Protein AF-A0A9D5VD87-F1 (afdb_monomer_lite)

Radius of gyration: 19.09 Å; chains: 1; bounding box: 36×26×74 Å

Sequence (169 aa):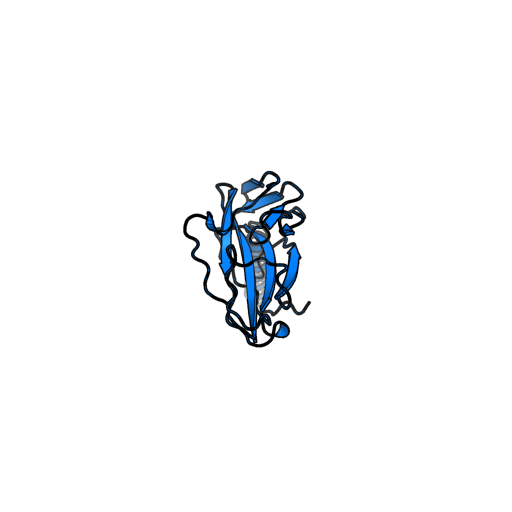
MSVSIAENTRHADLRALFTSFLTAAQTRCFSKVGLAIHGTNRENVLTASAANFTIDSQFYTLAAQAEIDISAISGYTPTVLATGKSRWYLFCLSTASALSVVEGSVVTSSADAVMPDPGTTVCPFCAILVANATGSNFTLGTTALNTANITATYVDLSRPLSGAGAITI

Foldseek 3Di:
DPPVVVVVVVVVVVVVVVVVVVLQVQWWKPDQQPWDQQPPQLLWIWGPAKIWTGARNDIDIDGTGSTDQPVPQPPDDWDKQFAQKKEKWWWWAAPVRGIDIDIWDIDNDLQPYWDDAPDRGIHTFKMKMWGHHQNGIDTRSPDRCPRPRIDIDIDTTTGGDDDRPGPRD

pLDDT: mean 89.3, std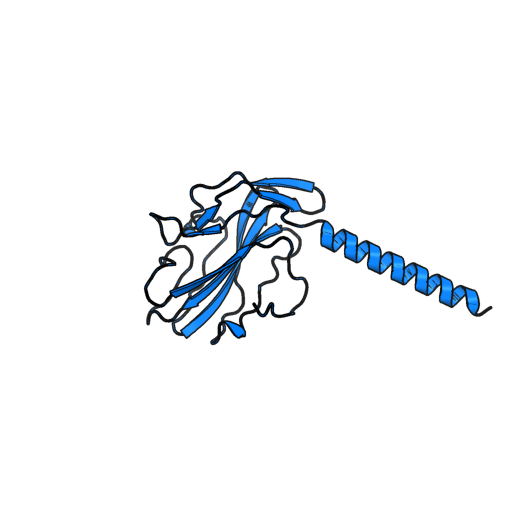 10.99, range [42.34, 98.38]

Structure (mmCIF, N/CA/C/O backbone):
data_AF-A0A9D5VD87-F1
#
_entry.id   AF-A0A9D5VD87-F1
#
loop_
_atom_site.group_PDB
_atom_site.id
_atom_site.type_symbol
_atom_site.label_atom_id
_atom_site.label_alt_id
_atom_site.label_comp_id
_atom_site.label_asym_id
_atom_site.label_entity_id
_atom_site.label_seq_id
_atom_site.pdbx_PDB_ins_code
_atom_site.Cartn_x
_atom_site.Cartn_y
_atom_site.Cartn_z
_atom_site.occupancy
_atom_site.B_iso_or_equiv
_atom_site.auth_seq_id
_atom_site.auth_comp_id
_atom_site.auth_asym_id
_atom_site.auth_atom_id
_atom_site.pdbx_PDB_model_num
ATOM 1 N N . MET A 1 1 ? -2.050 -7.445 -52.561 1.00 61.56 1 MET A N 1
ATOM 2 C CA . MET A 1 1 ? -1.408 -6.343 -51.804 1.00 61.56 1 MET A CA 1
ATOM 3 C C . MET A 1 1 ? -1.983 -6.158 -50.386 1.00 61.56 1 MET A C 1
ATOM 5 O O . MET A 1 1 ? -1.533 -5.275 -49.679 1.00 61.56 1 MET A O 1
ATOM 9 N N . SER A 1 2 ? -2.923 -6.995 -49.925 1.00 65.81 2 SER A N 1
ATOM 10 C CA . SER A 1 2 ? -3.578 -6.881 -48.605 1.00 65.81 2 SER A CA 1
ATOM 11 C C . SER A 1 2 ? -2.886 -7.638 -47.459 1.00 65.81 2 SER A C 1
ATOM 13 O O . SER A 1 2 ? -3.168 -7.368 -46.296 1.00 65.81 2 SER A O 1
ATOM 15 N N . VAL A 1 3 ? -1.971 -8.565 -47.761 1.00 68.88 3 VAL A N 1
ATOM 16 C CA . VAL A 1 3 ? -1.303 -9.418 -46.756 1.00 68.88 3 VAL A CA 1
ATOM 17 C C . VAL A 1 3 ? -0.279 -8.639 -45.913 1.00 68.88 3 VAL A C 1
ATOM 19 O O . VAL A 1 3 ? -0.156 -8.894 -44.719 1.00 68.88 3 VAL A O 1
ATOM 22 N N . SER A 1 4 ? 0.379 -7.619 -46.480 1.00 79.69 4 SER A N 1
ATOM 23 C CA . SER A 1 4 ? 1.427 -6.859 -45.776 1.00 79.69 4 SER A CA 1
ATOM 24 C C . SER A 1 4 ? 0.894 -5.941 -44.671 1.00 79.69 4 SER A C 1
ATOM 26 O O . SER A 1 4 ? 1.575 -5.718 -43.672 1.00 79.69 4 SER A O 1
ATOM 28 N N . ILE A 1 5 ? -0.333 -5.425 -44.804 1.00 79.06 5 ILE A N 1
ATOM 29 C CA . ILE A 1 5 ? -0.941 -4.548 -43.791 1.00 79.06 5 ILE A CA 1
ATOM 30 C C . ILE A 1 5 ? -1.259 -5.355 -42.523 1.00 79.06 5 ILE A C 1
ATOM 32 O O . ILE A 1 5 ? -0.921 -4.929 -41.422 1.00 79.06 5 ILE A O 1
ATOM 36 N N . ALA A 1 6 ? -1.817 -6.560 -42.676 1.00 79.25 6 ALA A N 1
ATOM 37 C CA . ALA A 1 6 ? -2.165 -7.430 -41.552 1.00 79.25 6 ALA A CA 1
ATOM 38 C C . ALA A 1 6 ? -0.939 -7.980 -40.794 1.00 79.25 6 ALA A C 1
ATOM 40 O O . ALA A 1 6 ? -1.023 -8.285 -39.605 1.00 79.25 6 ALA A O 1
ATOM 41 N N . GLU A 1 7 ? 0.206 -8.146 -41.456 1.00 84.38 7 GLU A N 1
ATOM 42 C CA . GLU A 1 7 ? 1.469 -8.525 -40.799 1.00 84.38 7 GLU A CA 1
ATOM 43 C C . GLU A 1 7 ? 2.065 -7.370 -39.991 1.00 84.38 7 GLU A C 1
ATOM 45 O O . GLU A 1 7 ? 2.481 -7.567 -38.849 1.00 84.38 7 GLU A O 1
ATOM 50 N N . ASN A 1 8 ? 2.027 -6.151 -40.533 1.00 82.81 8 ASN A N 1
ATOM 51 C CA . ASN A 1 8 ? 2.521 -4.966 -39.834 1.00 82.81 8 ASN A CA 1
ATOM 52 C C . ASN A 1 8 ? 1.723 -4.666 -38.556 1.00 82.81 8 ASN A C 1
ATOM 54 O O . ASN A 1 8 ? 2.329 -4.356 -37.530 1.00 82.81 8 ASN A O 1
ATOM 58 N N . THR A 1 9 ? 0.394 -4.816 -38.581 1.00 89.69 9 THR A N 1
ATOM 59 C CA . THR A 1 9 ? -0.447 -4.642 -37.384 1.00 89.69 9 THR A CA 1
ATOM 60 C C . THR A 1 9 ? -0.101 -5.663 -36.298 1.00 89.69 9 THR A C 1
ATOM 62 O O . THR A 1 9 ? 0.142 -5.281 -35.158 1.00 89.69 9 THR A O 1
ATOM 65 N N . ARG A 1 10 ? 0.053 -6.947 -36.651 1.00 90.88 10 ARG A N 1
ATOM 66 C CA . ARG A 1 10 ? 0.410 -8.003 -35.684 1.00 90.88 10 ARG A CA 1
ATOM 67 C C . ARG A 1 10 ? 1.757 -7.756 -35.000 1.00 90.88 10 ARG A C 1
ATOM 69 O O . ARG A 1 10 ? 1.894 -7.989 -33.801 1.00 90.88 10 ARG A O 1
ATOM 76 N N . HIS A 1 11 ? 2.756 -7.272 -35.738 1.00 91.62 11 HIS A N 1
ATOM 77 C CA . HIS A 1 11 ? 4.049 -6.915 -35.150 1.00 91.62 11 HIS A CA 1
ATOM 78 C C . HIS A 1 11 ? 3.965 -5.691 -34.231 1.00 91.62 11 HIS A C 1
ATOM 80 O O . HIS A 1 11 ? 4.676 -5.645 -33.226 1.00 91.62 11 HIS A O 1
ATOM 86 N N . ALA A 1 12 ? 3.119 -4.711 -34.558 1.00 89.62 12 ALA A N 1
ATOM 87 C CA . ALA A 1 12 ? 2.887 -3.555 -33.698 1.00 89.62 12 ALA A CA 1
ATOM 88 C C . ALA A 1 12 ? 2.233 -3.973 -32.371 1.00 89.62 12 ALA A C 1
ATOM 90 O O . ALA A 1 12 ? 2.728 -3.595 -31.310 1.00 89.62 12 ALA A O 1
ATOM 91 N N . ASP A 1 13 ? 1.214 -4.832 -32.427 1.00 91.69 13 ASP A N 1
ATOM 92 C CA . ASP A 1 13 ? 0.514 -5.333 -31.240 1.00 91.69 13 ASP A CA 1
ATOM 93 C C . ASP A 1 13 ? 1.440 -6.157 -30.337 1.00 91.69 13 ASP A C 1
ATOM 95 O O . ASP A 1 13 ? 1.452 -5.977 -29.119 1.00 91.69 13 ASP A O 1
ATOM 99 N N . LEU A 1 14 ? 2.284 -7.016 -30.922 1.00 92.50 14 LEU A N 1
ATOM 100 C CA . LEU A 1 14 ? 3.254 -7.804 -30.158 1.00 92.50 14 LEU A CA 1
ATOM 101 C C . LEU A 1 14 ? 4.286 -6.915 -29.450 1.00 92.50 14 LEU A C 1
ATOM 103 O O . LEU A 1 14 ? 4.634 -7.168 -28.296 1.00 92.50 14 LEU A O 1
ATOM 107 N N . ARG A 1 15 ? 4.774 -5.865 -30.123 1.00 91.81 15 ARG A N 1
ATOM 108 C CA . ARG A 1 15 ? 5.702 -4.898 -29.518 1.00 91.81 15 ARG A CA 1
ATOM 109 C C . ARG A 1 15 ? 5.033 -4.135 -28.384 1.00 91.81 15 ARG A C 1
ATOM 111 O O . ARG A 1 15 ? 5.636 -4.018 -27.324 1.00 91.81 15 ARG A O 1
ATOM 118 N N . ALA A 1 16 ? 3.796 -3.680 -28.580 1.00 88.38 16 ALA A N 1
ATOM 119 C CA . ALA A 1 16 ? 3.027 -3.007 -27.540 1.00 88.38 16 ALA A CA 1
ATOM 120 C C . ALA A 1 16 ? 2.841 -3.914 -26.317 1.00 88.38 16 ALA A C 1
ATOM 122 O O . ALA A 1 16 ? 3.149 -3.503 -25.201 1.00 88.38 16 ALA A O 1
ATOM 123 N N . LEU A 1 17 ? 2.449 -5.175 -26.530 1.00 86.81 17 LEU A N 1
ATOM 124 C CA . LEU A 1 17 ? 2.307 -6.162 -25.462 1.00 86.81 17 LEU A CA 1
ATOM 125 C C . LEU A 1 17 ? 3.624 -6.389 -24.708 1.00 86.81 17 LEU A C 1
ATOM 127 O O . LEU A 1 17 ? 3.638 -6.404 -23.478 1.00 86.81 17 LEU A O 1
ATOM 131 N N . PHE A 1 18 ? 4.734 -6.550 -25.432 1.00 88.75 18 PHE A N 1
ATOM 132 C CA . PHE A 1 18 ? 6.044 -6.764 -24.824 1.00 88.75 18 PHE A CA 1
ATOM 133 C C . PHE A 1 18 ? 6.510 -5.544 -24.024 1.00 88.75 18 PHE A C 1
ATOM 135 O O . PHE A 1 18 ? 6.973 -5.695 -22.895 1.00 88.75 18 PHE A O 1
ATOM 142 N N . THR A 1 19 ? 6.329 -4.331 -24.552 1.00 86.44 19 THR A N 1
ATOM 143 C CA . THR A 1 19 ? 6.614 -3.093 -23.819 1.00 86.44 19 THR A CA 1
ATOM 144 C C . THR A 1 19 ? 5.752 -2.990 -22.565 1.00 86.44 19 THR A C 1
ATOM 146 O O . THR A 1 19 ? 6.292 -2.738 -21.494 1.00 86.44 19 THR A O 1
ATOM 149 N N . SER A 1 20 ? 4.448 -3.271 -22.650 1.00 81.44 20 SER A N 1
ATOM 150 C CA . SER A 1 20 ? 3.566 -3.280 -21.478 1.00 81.44 20 SER A CA 1
ATOM 151 C C . SER A 1 20 ? 4.005 -4.299 -20.429 1.00 81.44 20 SER A C 1
ATOM 153 O O . SER A 1 20 ? 3.996 -3.986 -19.241 1.00 81.44 20 SER A O 1
ATOM 155 N N . PHE A 1 21 ? 4.424 -5.497 -20.848 1.00 82.50 21 PHE A N 1
ATOM 156 C CA . PHE A 1 21 ? 4.959 -6.512 -19.942 1.00 82.50 21 PHE A CA 1
ATOM 157 C C . PHE A 1 21 ? 6.249 -6.047 -19.258 1.00 82.50 21 PHE A C 1
ATOM 159 O O . PHE A 1 21 ? 6.389 -6.199 -18.045 1.00 82.50 21 PHE A O 1
ATOM 166 N N . LEU A 1 22 ? 7.176 -5.456 -20.016 1.00 84.38 22 LEU A N 1
ATOM 167 C CA . LEU A 1 22 ? 8.418 -4.943 -19.455 1.00 84.38 22 LEU A CA 1
ATOM 168 C C . LEU A 1 22 ? 8.146 -3.822 -18.462 1.00 84.38 22 LEU A C 1
ATOM 170 O O . LEU A 1 22 ? 8.599 -3.946 -17.332 1.00 84.38 22 LEU A O 1
ATOM 174 N N . THR A 1 23 ? 7.352 -2.810 -18.828 1.00 82.50 23 THR A N 1
ATOM 175 C CA . THR A 1 23 ? 6.949 -1.703 -17.942 1.00 82.50 23 THR A CA 1
ATOM 176 C C . THR A 1 23 ? 6.309 -2.221 -16.656 1.00 82.50 23 THR A C 1
ATOM 178 O O . THR A 1 23 ? 6.683 -1.818 -15.559 1.00 82.50 23 THR A O 1
ATOM 181 N N . ALA A 1 24 ? 5.412 -3.200 -16.776 1.00 74.94 24 ALA A N 1
ATOM 182 C CA . ALA A 1 24 ? 4.808 -3.887 -15.643 1.00 74.94 24 ALA A CA 1
ATOM 183 C C . ALA A 1 24 ? 5.824 -4.585 -14.721 1.00 74.94 24 ALA A C 1
ATOM 185 O O . ALA A 1 24 ? 5.549 -4.752 -13.534 1.00 74.94 24 ALA A O 1
ATOM 186 N N . ALA A 1 25 ? 6.959 -5.036 -15.248 1.00 80.56 25 ALA A N 1
ATOM 187 C CA . ALA A 1 25 ? 7.984 -5.742 -14.492 1.00 80.56 25 ALA A CA 1
ATOM 188 C C . ALA A 1 25 ? 9.068 -4.817 -13.907 1.00 80.56 25 ALA A C 1
ATOM 190 O O . ALA A 1 25 ? 9.854 -5.291 -13.088 1.00 80.56 25 ALA A O 1
ATOM 191 N N . GLN A 1 26 ? 9.125 -3.533 -14.293 1.00 89.44 26 GLN A N 1
ATOM 192 C CA . GLN A 1 26 ? 10.206 -2.622 -13.876 1.00 89.44 26 GLN A CA 1
ATOM 193 C C . GLN A 1 26 ? 10.120 -2.231 -12.403 1.00 89.44 26 GLN A C 1
ATOM 195 O O . GLN A 1 26 ? 11.162 -2.110 -11.758 1.00 89.44 26 GLN A O 1
ATOM 200 N N . THR A 1 27 ? 8.903 -2.080 -11.875 1.00 90.44 27 THR A N 1
ATOM 201 C CA . THR A 1 27 ? 8.668 -1.638 -10.496 1.00 90.44 27 THR A CA 1
ATOM 202 C C . THR A 1 27 ? 7.935 -2.712 -9.706 1.00 90.44 27 THR A C 1
ATOM 204 O O . THR A 1 27 ? 6.745 -2.956 -9.930 1.00 90.44 27 THR A O 1
ATOM 207 N N . ARG A 1 28 ? 8.657 -3.399 -8.813 1.00 91.62 28 ARG A N 1
ATOM 208 C CA . ARG A 1 28 ? 8.114 -4.521 -8.042 1.00 91.62 28 ARG A CA 1
ATOM 209 C C . ARG A 1 28 ? 8.945 -4.890 -6.817 1.00 91.62 28 ARG A C 1
ATOM 211 O O . ARG A 1 28 ? 10.165 -4.757 -6.822 1.00 91.62 28 ARG A O 1
ATOM 218 N N . CYS A 1 29 ? 8.279 -5.421 -5.797 1.00 92.81 29 CYS A N 1
ATOM 219 C CA . CYS A 1 29 ? 8.919 -6.022 -4.634 1.00 92.81 29 CYS A CA 1
ATOM 220 C C . CYS A 1 29 ? 9.078 -7.531 -4.867 1.00 92.81 29 CYS A C 1
ATOM 222 O O . CYS A 1 29 ? 8.145 -8.208 -5.306 1.00 92.81 29 CYS A O 1
ATOM 224 N N . PHE A 1 30 ? 10.262 -8.068 -4.581 1.00 90.56 30 PHE A N 1
ATOM 225 C CA . PHE A 1 30 ? 10.598 -9.485 -4.766 1.00 90.56 30 PHE A CA 1
ATOM 226 C C . PHE A 1 30 ? 10.565 -10.281 -3.458 1.00 90.56 30 PHE A C 1
ATOM 228 O O . PHE A 1 30 ? 10.791 -11.491 -3.465 1.00 90.56 30 PHE A O 1
ATOM 235 N N . SER A 1 31 ? 10.297 -9.614 -2.336 1.00 87.25 31 SER A N 1
ATOM 236 C CA . SER A 1 31 ? 10.412 -10.184 -0.997 1.00 87.25 31 SER A CA 1
ATOM 237 C C . SER A 1 31 ? 9.093 -10.098 -0.240 1.00 87.25 31 SER A C 1
ATOM 239 O O . SER A 1 31 ? 8.392 -9.089 -0.293 1.00 87.25 31 SER A O 1
ATOM 241 N N . LYS A 1 32 ? 8.797 -11.135 0.547 1.00 86.94 32 LYS A N 1
ATOM 242 C CA . LYS A 1 32 ? 7.811 -11.046 1.623 1.00 86.94 32 LYS A CA 1
ATOM 243 C C . LYS A 1 32 ? 8.470 -10.351 2.812 1.00 86.94 32 LYS A C 1
ATOM 245 O O . LYS A 1 32 ? 9.316 -10.936 3.479 1.00 86.94 32 LYS A O 1
ATOM 250 N N . VAL A 1 33 ? 8.090 -9.102 3.053 1.00 85.19 33 VAL A N 1
ATOM 251 C CA . VAL A 1 33 ? 8.618 -8.284 4.160 1.00 85.19 33 VAL A CA 1
ATOM 252 C C . VAL A 1 33 ? 8.075 -8.681 5.528 1.00 85.19 33 VAL A C 1
ATOM 254 O O . VAL A 1 33 ? 8.719 -8.394 6.535 1.00 85.19 33 VAL A O 1
ATOM 257 N N . GLY A 1 34 ? 6.901 -9.324 5.574 1.00 78.06 34 GLY A N 1
ATOM 258 C CA . GLY A 1 34 ? 6.247 -9.692 6.827 1.00 78.06 34 GLY A CA 1
ATOM 259 C C . GLY A 1 34 ? 5.832 -8.460 7.626 1.00 78.06 34 GLY A C 1
ATOM 260 O O . GLY A 1 34 ? 6.301 -8.282 8.749 1.00 78.06 34 GLY A O 1
ATOM 261 N N . LEU A 1 35 ? 4.997 -7.601 7.027 1.00 85.00 35 LEU A N 1
ATOM 262 C CA . LEU A 1 35 ? 4.460 -6.430 7.720 1.00 85.00 35 LEU A CA 1
ATOM 263 C C . LEU A 1 35 ? 3.613 -6.878 8.917 1.00 85.00 35 LEU A C 1
ATOM 265 O O . LEU A 1 35 ? 2.699 -7.689 8.764 1.00 85.00 35 LEU A O 1
ATOM 269 N N . ALA A 1 36 ? 3.897 -6.325 10.090 1.00 88.25 36 ALA A N 1
ATOM 270 C CA . ALA A 1 36 ? 3.141 -6.598 11.307 1.00 88.25 36 ALA A CA 1
ATOM 271 C C . ALA A 1 36 ? 2.967 -5.332 12.151 1.00 88.25 36 ALA A C 1
ATOM 273 O O . ALA A 1 36 ? 3.705 -4.360 11.986 1.00 88.25 36 ALA A O 1
ATOM 274 N N . ILE A 1 37 ? 2.003 -5.364 13.075 1.00 88.38 37 ILE A N 1
ATOM 275 C CA . ILE A 1 37 ? 1.852 -4.341 14.119 1.00 88.38 37 ILE A CA 1
ATOM 276 C C . ILE A 1 37 ? 3.082 -4.392 15.023 1.00 88.38 37 ILE A C 1
ATOM 278 O O . ILE A 1 37 ? 3.499 -5.476 15.444 1.00 88.38 37 ILE A O 1
ATOM 282 N N . HIS A 1 38 ? 3.635 -3.233 15.364 1.00 92.44 38 HIS A N 1
ATOM 283 C CA . HIS A 1 38 ? 4.703 -3.173 16.349 1.00 92.44 38 HIS A CA 1
ATOM 284 C C . HIS A 1 38 ? 4.163 -3.475 17.762 1.00 92.44 38 HIS A C 1
ATOM 286 O O . HIS A 1 38 ? 3.098 -3.009 18.167 1.00 92.44 38 HIS A O 1
ATOM 292 N N . GLY A 1 39 ? 4.868 -4.317 18.525 1.00 89.12 39 GLY A N 1
ATOM 293 C CA . GLY A 1 39 ? 4.340 -4.866 19.782 1.00 89.12 39 GLY A CA 1
ATOM 294 C C . GLY A 1 39 ? 4.111 -3.816 20.878 1.00 89.12 39 GLY A C 1
ATOM 295 O O . GLY A 1 39 ? 3.119 -3.898 21.614 1.00 89.12 39 GLY A O 1
ATOM 296 N N . THR A 1 40 ? 5.016 -2.835 20.960 1.00 90.81 40 THR A N 1
ATOM 297 C CA . THR A 1 40 ? 5.007 -1.765 21.971 1.00 90.81 40 THR A CA 1
ATOM 298 C C . THR A 1 40 ? 4.242 -0.535 21.480 1.00 90.81 40 THR A C 1
ATOM 300 O O . THR A 1 40 ? 3.287 -0.115 22.127 1.00 90.81 40 THR A O 1
ATOM 303 N N . ASN A 1 41 ? 4.614 -0.021 20.306 1.00 93.06 41 ASN A N 1
ATOM 304 C CA . ASN A 1 41 ? 4.023 1.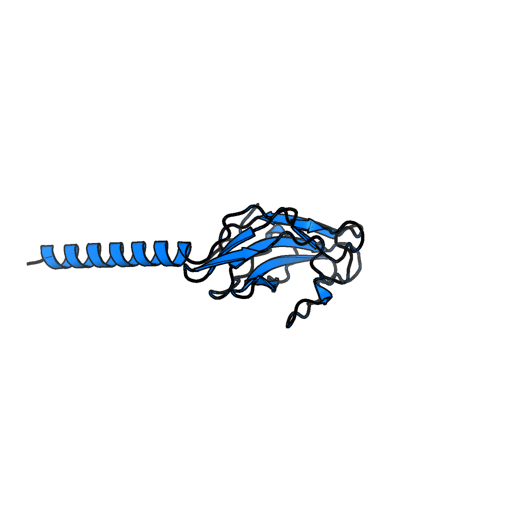170 19.679 1.00 93.06 41 ASN A CA 1
ATOM 305 C C . ASN A 1 41 ? 3.007 0.700 18.636 1.00 93.06 41 ASN A C 1
ATOM 307 O O . ASN A 1 41 ? 3.327 0.513 17.468 1.00 93.06 41 ASN A O 1
ATOM 311 N N . ARG A 1 42 ? 1.800 0.366 19.088 1.00 93.06 42 ARG A N 1
ATOM 312 C CA . ARG A 1 42 ? 0.806 -0.407 18.313 1.00 93.06 42 ARG A CA 1
ATOM 313 C C . ARG A 1 42 ? 0.134 0.386 17.192 1.00 93.06 42 ARG A C 1
ATOM 315 O O . ARG A 1 42 ? -0.640 -0.167 16.413 1.00 93.06 42 ARG A O 1
ATOM 322 N N . GLU A 1 43 ? 0.376 1.681 17.146 1.00 92.44 43 GLU A N 1
ATOM 323 C CA . GLU A 1 43 ? 0.059 2.601 16.063 1.00 92.44 43 GLU A CA 1
ATOM 324 C C . GLU A 1 43 ? 1.054 2.504 14.894 1.00 92.44 43 GLU A C 1
ATOM 326 O O . GLU A 1 43 ? 0.723 2.913 13.780 1.00 92.44 43 GLU A O 1
ATOM 331 N N . ASN A 1 44 ? 2.227 1.910 15.140 1.00 94.31 44 ASN A N 1
ATOM 332 C CA . ASN A 1 44 ? 3.311 1.715 14.185 1.00 94.31 44 ASN A CA 1
ATOM 333 C C . ASN A 1 44 ? 3.346 0.283 13.637 1.00 94.31 44 ASN A C 1
ATOM 335 O O . ASN A 1 44 ? 2.673 -0.638 14.119 1.00 94.31 44 ASN A O 1
ATOM 339 N N . VAL A 1 45 ? 4.164 0.094 12.603 1.00 93.25 45 VAL A N 1
ATOM 340 C CA . VAL A 1 45 ? 4.370 -1.199 11.938 1.00 93.25 45 VAL A CA 1
ATOM 341 C C . VAL A 1 45 ? 5.845 -1.583 11.948 1.00 93.25 45 VAL A C 1
ATOM 343 O O . VAL A 1 45 ? 6.704 -0.766 12.253 1.00 93.25 45 VAL A O 1
ATOM 346 N N . LEU A 1 46 ? 6.154 -2.836 11.636 1.00 93.62 46 LEU A N 1
ATOM 347 C CA . LEU A 1 46 ? 7.523 -3.333 11.484 1.00 93.62 46 LEU A CA 1
ATOM 348 C C . LEU A 1 46 ? 7.642 -4.214 10.243 1.00 93.62 46 LEU A C 1
ATOM 350 O O . LEU A 1 46 ? 6.634 -4.724 9.744 1.00 93.62 46 LEU A O 1
ATOM 354 N N . THR A 1 47 ? 8.869 -4.431 9.771 1.00 92.88 47 THR A N 1
ATOM 355 C CA . THR A 1 47 ? 9.170 -5.461 8.767 1.00 92.88 47 THR A CA 1
ATOM 356 C C . THR A 1 47 ? 10.065 -6.532 9.378 1.00 92.88 47 THR A C 1
ATOM 358 O O . THR A 1 47 ? 11.131 -6.252 9.922 1.00 92.88 47 THR A O 1
ATOM 361 N N . ALA A 1 48 ? 9.636 -7.791 9.286 1.00 90.19 48 ALA A N 1
ATOM 362 C CA . ALA A 1 48 ? 10.372 -8.930 9.833 1.00 90.19 48 ALA A CA 1
ATOM 363 C C . ALA A 1 48 ? 11.594 -9.324 8.984 1.00 90.19 48 ALA A C 1
ATOM 365 O O . ALA A 1 48 ? 12.422 -10.131 9.408 1.00 90.19 48 ALA A O 1
ATOM 366 N N . SER A 1 49 ? 11.695 -8.826 7.751 1.00 91.62 49 SER A N 1
ATOM 367 C CA . SER A 1 49 ? 12.760 -9.173 6.808 1.00 91.62 49 SER A CA 1
ATOM 368 C C . SER A 1 49 ? 13.101 -8.007 5.886 1.00 91.62 49 SER A C 1
ATOM 370 O O . SER A 1 49 ? 12.286 -7.113 5.658 1.00 91.62 49 SER A O 1
ATOM 372 N N . ALA A 1 50 ? 14.321 -8.033 5.343 1.00 92.81 50 ALA A N 1
ATOM 373 C CA . ALA A 1 50 ? 14.736 -7.096 4.307 1.00 92.81 50 ALA A CA 1
ATOM 374 C C . ALA A 1 50 ? 13.898 -7.278 3.029 1.00 92.81 50 ALA A C 1
ATOM 376 O O . ALA A 1 50 ? 13.476 -8.391 2.701 1.00 92.81 50 ALA A O 1
ATOM 377 N N . ALA A 1 51 ? 13.688 -6.185 2.297 1.00 92.50 51 ALA A N 1
ATOM 378 C CA . ALA A 1 51 ? 12.951 -6.172 1.041 1.00 92.50 51 ALA A CA 1
ATOM 379 C C . ALA A 1 51 ? 13.895 -5.877 -0.121 1.00 92.50 51 ALA A C 1
ATOM 381 O O . ALA A 1 51 ? 14.514 -4.815 -0.141 1.00 92.50 51 ALA A O 1
ATOM 382 N N . ASN A 1 52 ? 13.967 -6.766 -1.110 1.00 94.81 52 ASN A N 1
ATOM 383 C CA . ASN A 1 52 ? 14.567 -6.441 -2.400 1.00 94.81 52 ASN A CA 1
ATOM 384 C C . ASN A 1 52 ? 13.473 -5.948 -3.338 1.00 94.81 52 ASN A C 1
ATOM 386 O O . ASN A 1 52 ? 12.439 -6.605 -3.485 1.00 94.81 52 ASN A O 1
ATOM 390 N N . PHE A 1 53 ? 13.698 -4.811 -3.981 1.00 94.19 53 PHE A N 1
ATOM 391 C CA . PHE A 1 53 ? 12.718 -4.210 -4.874 1.00 94.19 53 PHE A CA 1
ATOM 392 C C . PHE A 1 53 ? 13.391 -3.546 -6.066 1.00 94.19 53 PHE A C 1
ATOM 394 O O . PHE A 1 53 ? 14.588 -3.258 -6.042 1.00 94.19 53 PHE A O 1
ATOM 401 N N . THR A 1 54 ? 12.611 -3.315 -7.116 1.00 93.62 54 THR A N 1
ATOM 402 C CA . THR A 1 54 ? 13.023 -2.487 -8.242 1.00 93.62 54 THR A CA 1
ATOM 403 C C . THR A 1 54 ? 12.090 -1.307 -8.427 1.00 93.62 54 THR A C 1
ATOM 405 O O . THR A 1 54 ? 10.895 -1.406 -8.151 1.00 93.62 54 THR A O 1
ATOM 408 N N . ILE A 1 55 ? 12.649 -0.199 -8.907 1.00 93.12 55 ILE A N 1
ATOM 409 C CA . ILE A 1 55 ? 11.925 0.960 -9.442 1.00 93.12 55 ILE A CA 1
ATOM 410 C C . ILE A 1 55 ? 12.621 1.317 -10.749 1.00 93.12 55 ILE A C 1
ATOM 412 O O . ILE A 1 55 ? 13.848 1.408 -10.770 1.00 93.12 55 ILE A O 1
ATOM 416 N N . ASP A 1 56 ? 11.867 1.446 -11.842 1.00 90.38 56 ASP A N 1
ATOM 417 C CA . ASP A 1 56 ? 12.417 1.754 -13.171 1.00 90.38 56 ASP A CA 1
ATOM 418 C C . ASP A 1 56 ? 13.604 0.845 -13.558 1.00 90.38 56 ASP A C 1
ATOM 420 O O . ASP A 1 56 ? 14.616 1.288 -14.102 1.00 90.38 56 ASP A O 1
ATOM 424 N N . SER A 1 57 ? 13.492 -0.453 -13.241 1.00 89.00 57 SER A N 1
ATOM 425 C CA . SER A 1 57 ? 14.513 -1.484 -13.496 1.00 89.00 57 SER A CA 1
ATOM 426 C C . SER A 1 57 ? 15.831 -1.341 -12.715 1.00 89.00 57 SER A C 1
ATOM 428 O O . SER A 1 57 ? 16.763 -2.104 -12.967 1.00 89.00 57 SER A O 1
ATOM 430 N N . GLN A 1 58 ? 15.924 -0.432 -11.743 1.00 92.44 58 GLN A N 1
ATOM 431 C CA . GLN A 1 58 ? 17.058 -0.349 -10.816 1.00 92.44 58 GLN A CA 1
ATOM 432 C C . GLN A 1 58 ? 16.771 -1.153 -9.551 1.00 92.44 58 GLN A C 1
ATOM 434 O O . GLN A 1 58 ? 15.656 -1.101 -9.042 1.00 92.44 58 GLN A O 1
ATOM 439 N N . PHE A 1 59 ? 17.760 -1.898 -9.051 1.00 93.81 59 PHE A N 1
ATOM 440 C CA . PHE A 1 59 ? 17.630 -2.715 -7.842 1.00 93.81 59 PHE A CA 1
ATOM 441 C C . PHE A 1 59 ? 17.983 -1.926 -6.584 1.00 93.81 59 PHE A C 1
ATOM 443 O O . PHE A 1 59 ? 19.013 -1.256 -6.524 1.00 93.81 59 PHE A O 1
ATOM 450 N N . TYR A 1 60 ? 17.156 -2.095 -5.559 1.00 95.19 60 TYR A N 1
ATOM 451 C CA . TYR A 1 60 ? 17.304 -1.478 -4.250 1.00 95.19 60 TYR A CA 1
ATOM 452 C C . TYR A 1 60 ? 17.016 -2.501 -3.149 1.00 95.19 60 TYR A C 1
ATOM 454 O O . TYR A 1 60 ? 16.378 -3.537 -3.375 1.00 95.19 60 TYR A O 1
ATOM 462 N N . THR A 1 61 ? 17.450 -2.173 -1.933 1.00 94.62 61 THR A N 1
ATOM 463 C CA . THR A 1 61 ? 17.160 -2.967 -0.741 1.00 94.62 61 THR A CA 1
ATOM 464 C C . THR A 1 61 ? 16.704 -2.060 0.394 1.00 94.62 61 THR A C 1
ATOM 466 O O . THR A 1 61 ? 17.335 -1.047 0.702 1.00 94.62 61 THR A O 1
ATOM 469 N N . LEU A 1 62 ? 15.612 -2.452 1.043 1.00 92.75 62 LEU A N 1
ATOM 470 C CA . LEU A 1 62 ? 15.201 -1.942 2.342 1.00 92.75 62 LEU A CA 1
ATOM 471 C C . LEU A 1 62 ? 15.682 -2.932 3.406 1.00 92.75 62 LEU A C 1
ATOM 473 O O . LEU A 1 62 ? 15.357 -4.118 3.336 1.00 92.75 62 LEU A O 1
ATOM 477 N N . ALA A 1 63 ? 16.433 -2.464 4.399 1.00 93.81 63 ALA A N 1
ATOM 478 C CA . ALA A 1 63 ? 16.769 -3.281 5.562 1.00 93.81 63 ALA A CA 1
ATOM 479 C C . ALA A 1 63 ? 15.516 -3.576 6.406 1.00 93.81 63 ALA A C 1
ATOM 481 O O . ALA A 1 63 ? 14.572 -2.788 6.409 1.00 93.81 63 ALA A O 1
ATOM 482 N N . ALA A 1 64 ? 15.515 -4.689 7.145 1.00 93.19 64 ALA A N 1
ATOM 483 C CA . ALA A 1 64 ? 14.454 -4.959 8.113 1.00 93.19 64 ALA A CA 1
ATOM 484 C C . ALA A 1 64 ? 14.340 -3.788 9.105 1.00 93.19 64 ALA A C 1
ATOM 486 O O . ALA A 1 64 ? 15.347 -3.321 9.640 1.00 93.19 64 ALA A O 1
ATOM 487 N N . GLN A 1 65 ? 13.120 -3.312 9.322 1.00 93.88 65 GLN A N 1
ATOM 488 C CA . GLN A 1 65 ? 12.815 -2.193 10.200 1.00 93.88 65 GLN A CA 1
ATOM 489 C C . GLN A 1 65 ? 12.181 -2.759 11.463 1.00 93.88 65 GLN A C 1
ATOM 491 O O . GLN A 1 65 ? 11.069 -3.288 11.417 1.00 93.88 65 GLN A O 1
ATOM 496 N N . ALA A 1 66 ? 12.889 -2.643 12.588 1.00 92.88 66 ALA A N 1
ATOM 497 C CA . ALA A 1 66 ? 12.344 -3.019 13.892 1.00 92.88 66 ALA A CA 1
ATOM 498 C C . ALA A 1 66 ? 11.113 -2.172 14.247 1.00 92.88 66 ALA A C 1
ATOM 500 O O . ALA A 1 66 ? 10.210 -2.655 14.922 1.00 92.88 66 ALA A O 1
ATOM 501 N N . GLU A 1 67 ? 11.068 -0.943 13.732 1.00 94.44 67 GLU A N 1
ATOM 502 C CA . GLU A 1 67 ? 9.944 -0.033 13.838 1.00 94.44 67 GLU A CA 1
ATOM 503 C C . GLU A 1 67 ? 9.907 0.898 12.622 1.00 94.44 67 GLU A C 1
ATOM 505 O O . GLU A 1 67 ? 10.925 1.441 12.196 1.00 94.44 67 GLU A O 1
ATOM 510 N N . ILE A 1 68 ? 8.712 1.083 12.079 1.00 93.69 68 ILE A N 1
ATOM 511 C CA . ILE A 1 68 ? 8.357 2.120 11.121 1.00 93.69 68 ILE A CA 1
ATOM 512 C C . ILE A 1 68 ? 7.386 3.041 11.847 1.00 93.69 68 ILE A C 1
ATOM 514 O O . ILE A 1 68 ? 6.203 2.716 11.990 1.00 93.69 68 ILE A O 1
ATOM 518 N N . ASP A 1 69 ? 7.900 4.180 12.300 1.00 95.00 69 ASP A N 1
ATOM 519 C CA . ASP A 1 69 ? 7.079 5.243 12.865 1.00 95.00 69 ASP A CA 1
ATOM 520 C C . ASP A 1 69 ? 6.302 5.937 11.745 1.00 95.00 69 ASP A C 1
ATOM 522 O O . ASP A 1 69 ? 6.856 6.696 10.946 1.00 95.00 69 ASP A O 1
ATOM 526 N N . ILE A 1 70 ? 5.004 5.643 11.671 1.00 94.25 70 ILE A N 1
ATOM 527 C CA . ILE A 1 70 ? 4.137 6.166 10.614 1.00 94.25 70 IL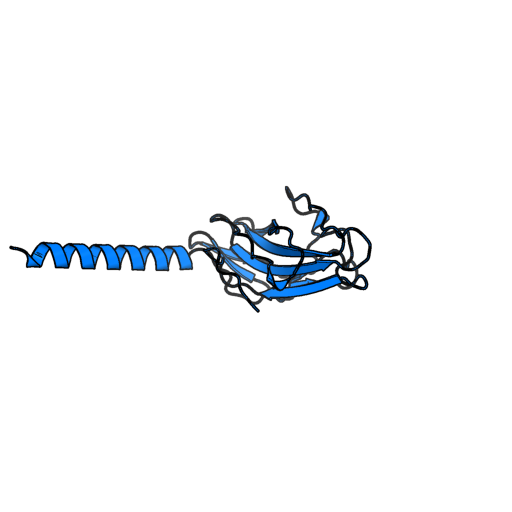E A CA 1
ATOM 528 C C . ILE A 1 70 ? 3.924 7.672 10.791 1.00 94.25 70 ILE A C 1
ATOM 530 O O . ILE A 1 70 ? 3.799 8.395 9.801 1.00 94.25 70 ILE A O 1
ATOM 534 N N . SER A 1 71 ? 3.920 8.157 12.035 1.00 93.50 71 SER A N 1
ATOM 535 C CA . SER A 1 71 ? 3.743 9.578 12.339 1.00 93.50 71 SER A CA 1
ATOM 536 C C . SER A 1 71 ? 4.939 10.430 11.897 1.00 93.50 71 SER A C 1
ATOM 538 O O . SER A 1 71 ? 4.788 11.625 11.641 1.00 93.50 71 SER A O 1
ATOM 540 N N . ALA A 1 72 ? 6.110 9.804 11.745 1.00 94.38 72 ALA A N 1
ATOM 541 C CA . ALA A 1 72 ? 7.351 10.440 11.317 1.00 94.38 72 ALA A CA 1
ATOM 542 C C . ALA A 1 72 ? 7.624 10.330 9.803 1.00 94.38 72 ALA A C 1
ATOM 544 O O . ALA A 1 72 ? 8.665 10.800 9.332 1.00 94.38 72 ALA A O 1
ATOM 545 N N . ILE A 1 73 ? 6.722 9.729 9.016 1.00 94.50 73 ILE A N 1
ATOM 546 C CA . ILE A 1 73 ? 6.895 9.639 7.561 1.00 94.50 73 ILE A CA 1
ATOM 547 C C . ILE A 1 73 ? 6.830 11.043 6.949 1.00 94.50 73 ILE A C 1
ATOM 549 O O . ILE A 1 73 ? 5.805 11.725 6.980 1.00 94.50 73 ILE A O 1
ATOM 553 N N . SER A 1 74 ? 7.943 11.471 6.352 1.00 93.94 74 SER A N 1
ATOM 554 C CA . SER A 1 74 ? 8.061 12.800 5.752 1.00 93.94 74 SER A CA 1
ATOM 555 C C . SER A 1 74 ? 7.026 13.014 4.644 1.00 93.94 74 SER A C 1
ATOM 557 O O . SER A 1 74 ? 6.892 12.197 3.735 1.00 93.94 74 SER A O 1
ATOM 559 N N . GLY A 1 75 ? 6.295 14.129 4.718 1.00 92.38 75 GLY A N 1
ATOM 560 C CA . GLY A 1 75 ? 5.284 14.496 3.723 1.00 92.38 75 GLY A CA 1
ATOM 561 C C . GLY A 1 75 ? 3.982 13.692 3.796 1.00 92.38 75 GLY A C 1
ATOM 562 O O . GLY A 1 75 ? 3.088 13.942 2.991 1.00 92.38 75 GLY A O 1
ATOM 563 N N . TYR A 1 76 ? 3.841 12.769 4.751 1.00 95.31 76 TYR A N 1
ATOM 564 C CA . TYR A 1 76 ? 2.592 12.058 4.995 1.00 95.31 76 TYR A CA 1
ATOM 565 C C . TYR A 1 76 ? 1.804 12.735 6.119 1.00 95.31 76 TYR A C 1
ATOM 567 O O . TYR A 1 76 ? 2.324 13.033 7.189 1.00 95.31 76 TYR A O 1
ATOM 575 N N . THR A 1 77 ? 0.525 13.001 5.873 1.00 96.50 77 THR A N 1
ATOM 576 C CA . THR A 1 77 ? -0.419 13.462 6.894 1.00 96.50 77 THR A CA 1
ATOM 577 C C . THR A 1 77 ? -1.620 12.525 6.853 1.00 96.50 77 THR A C 1
ATOM 579 O O . THR A 1 77 ? -2.384 12.587 5.886 1.00 96.50 77 THR A O 1
ATOM 582 N N . PRO A 1 78 ? -1.781 11.640 7.852 1.00 96.00 78 PRO A N 1
ATOM 583 C CA . PRO A 1 78 ? -2.859 10.664 7.852 1.00 96.00 78 PRO A CA 1
ATOM 584 C C . PRO A 1 78 ? -4.221 11.351 7.864 1.00 96.00 78 PRO A C 1
ATOM 586 O O . PRO A 1 78 ? -4.448 12.284 8.642 1.00 96.00 78 PRO A O 1
ATOM 589 N N . THR A 1 79 ? -5.155 10.867 7.047 1.00 97.75 79 THR A N 1
ATOM 590 C CA . THR A 1 79 ? -6.537 11.351 7.122 1.00 97.75 79 THR A CA 1
ATOM 591 C C . THR A 1 79 ? -7.385 10.457 8.022 1.00 97.75 79 THR A C 1
ATOM 593 O O . THR A 1 79 ? -7.198 9.240 8.111 1.00 97.75 79 THR A O 1
ATOM 596 N N . VAL A 1 80 ? -8.327 11.086 8.726 1.00 98.00 80 VAL A N 1
ATOM 597 C CA . VAL A 1 80 ? -9.186 10.413 9.700 1.00 98.00 80 VAL A CA 1
ATOM 598 C C . VAL A 1 80 ? -10.119 9.421 9.003 1.00 98.00 80 VAL A C 1
ATOM 600 O O . VAL A 1 80 ? -10.871 9.781 8.097 1.00 98.00 80 VAL A O 1
ATOM 603 N N . LEU A 1 81 ? -10.136 8.184 9.490 1.00 98.31 81 LEU A N 1
ATOM 604 C CA . LEU A 1 81 ? -11.114 7.162 9.147 1.00 98.31 81 LEU A CA 1
ATOM 605 C C . LEU A 1 81 ? -12.220 7.134 10.210 1.00 98.31 81 LEU A C 1
ATOM 607 O O . LEU A 1 81 ? -12.034 6.638 11.324 1.00 98.31 81 LEU A O 1
ATOM 611 N N . ALA A 1 82 ? -13.383 7.680 9.863 1.00 98.38 82 ALA A N 1
ATOM 612 C CA . ALA A 1 82 ? -14.536 7.730 10.758 1.00 98.38 82 ALA A CA 1
ATOM 613 C C . ALA A 1 82 ? -15.059 6.332 11.147 1.00 98.38 82 ALA A C 1
ATOM 615 O O . ALA A 1 82 ? -14.796 5.336 10.471 1.00 98.38 82 ALA A O 1
ATOM 616 N N . THR A 1 83 ? -15.848 6.271 12.220 1.00 97.94 83 THR A N 1
ATOM 617 C CA . THR A 1 83 ? -16.557 5.055 12.644 1.00 97.94 83 THR A CA 1
ATOM 618 C C . THR A 1 83 ? -17.429 4.483 11.522 1.00 97.94 83 THR A C 1
ATOM 620 O O . THR A 1 83 ? -18.120 5.215 10.812 1.00 97.94 83 THR A O 1
ATOM 623 N N . GLY A 1 84 ? -17.446 3.157 11.398 1.00 97.56 84 GLY A N 1
ATOM 624 C CA . GLY A 1 84 ? -18.227 2.421 10.404 1.00 97.56 84 GLY A CA 1
ATOM 625 C C . GLY A 1 84 ? -17.665 2.532 8.987 1.00 97.56 84 GLY A C 1
ATOM 626 O O . GLY A 1 84 ? -18.406 2.333 8.025 1.00 97.56 84 GLY A O 1
ATOM 627 N N . LYS A 1 85 ? -16.389 2.911 8.843 1.00 98.38 85 LYS A N 1
ATOM 628 C CA . LYS A 1 85 ? -15.719 3.066 7.551 1.00 98.38 85 LYS A CA 1
ATOM 629 C C . LYS A 1 85 ? -14.511 2.153 7.428 1.00 98.38 85 LYS A C 1
ATOM 631 O O . LYS A 1 85 ? -13.905 1.761 8.422 1.00 98.38 85 LYS A O 1
ATOM 636 N N . SER A 1 86 ? -14.159 1.845 6.186 1.00 98.25 86 SER A N 1
ATOM 637 C CA . SER A 1 86 ? -12.989 1.052 5.826 1.00 98.25 86 SER A CA 1
ATOM 638 C C . SER A 1 86 ? -12.168 1.733 4.735 1.00 98.25 86 SER A C 1
ATOM 640 O O . SER A 1 86 ? -12.720 2.508 3.950 1.00 98.25 86 SER A O 1
ATOM 642 N N . ARG A 1 87 ? -10.862 1.444 4.674 1.00 97.56 87 ARG A N 1
ATOM 643 C CA . ARG A 1 87 ? -9.991 1.807 3.542 1.00 97.56 87 ARG A CA 1
ATOM 644 C C . ARG A 1 87 ? -8.700 0.990 3.513 1.00 97.56 87 ARG A C 1
ATOM 646 O O . ARG A 1 87 ? -8.250 0.494 4.546 1.00 97.56 87 ARG A O 1
ATOM 653 N N . TRP A 1 88 ? -8.067 0.945 2.345 1.00 96.38 88 TRP A N 1
ATOM 654 C CA . TRP A 1 88 ? -6.699 0.455 2.187 1.00 96.38 88 TRP A CA 1
ATOM 655 C C . TRP A 1 88 ? -5.663 1.541 2.489 1.00 96.38 88 TRP A C 1
ATOM 657 O O . TRP A 1 88 ? -5.825 2.692 2.089 1.00 96.38 88 TRP A O 1
ATOM 667 N N . TYR A 1 89 ? -4.571 1.144 3.131 1.00 96.00 89 TYR A N 1
ATOM 668 C CA . TYR A 1 89 ? -3.341 1.912 3.283 1.00 96.00 89 TYR A CA 1
ATOM 669 C C . TYR A 1 89 ? -2.221 1.136 2.599 1.00 96.00 89 TYR A C 1
ATOM 671 O O . TYR A 1 89 ? -1.870 0.039 3.033 1.00 96.00 89 TYR A O 1
ATOM 679 N N . LEU A 1 90 ? -1.698 1.679 1.506 1.00 94.69 90 LEU A N 1
ATOM 680 C CA . LEU A 1 90 ? -0.667 1.056 0.690 1.00 94.69 90 LEU A CA 1
ATOM 681 C C . LEU A 1 90 ? 0.694 1.643 1.046 1.00 94.69 90 LEU A C 1
ATOM 683 O O . LEU A 1 90 ? 0.922 2.839 0.873 1.00 94.69 90 LEU A O 1
ATOM 687 N N . PHE A 1 91 ? 1.608 0.801 1.509 1.00 94.56 91 PHE A N 1
ATOM 688 C CA . PHE A 1 91 ? 2.965 1.208 1.839 1.00 94.56 91 PHE A CA 1
ATOM 689 C C . PHE A 1 91 ? 3.868 1.012 0.628 1.00 94.56 91 PHE A C 1
ATOM 691 O O . PHE A 1 91 ? 3.892 -0.057 0.003 1.00 94.56 91 PHE A O 1
ATOM 698 N N . CYS A 1 92 ? 4.629 2.056 0.316 1.00 94.81 92 CYS A N 1
ATOM 699 C CA . CYS A 1 92 ? 5.495 2.108 -0.849 1.00 94.81 92 CYS A CA 1
ATOM 700 C C . CYS A 1 92 ? 6.913 2.542 -0.479 1.00 94.81 92 CYS A C 1
ATOM 702 O O . CYS A 1 92 ? 7.121 3.291 0.477 1.00 94.81 92 CYS A O 1
ATOM 704 N N . LEU A 1 93 ? 7.878 2.089 -1.274 1.00 94.88 93 LEU A N 1
ATOM 705 C CA . LEU A 1 93 ? 9.292 2.429 -1.173 1.00 94.88 93 LEU A CA 1
ATOM 706 C C . LEU A 1 93 ? 9.691 3.336 -2.328 1.00 94.88 93 LEU A C 1
ATOM 708 O O . LEU A 1 93 ? 9.323 3.075 -3.472 1.00 94.88 93 LEU A O 1
ATOM 712 N N . SER A 1 94 ? 10.455 4.383 -2.038 1.00 93.50 94 SER A N 1
ATOM 713 C CA . SER A 1 94 ? 11.095 5.218 -3.055 1.00 93.50 94 SER A CA 1
ATOM 714 C C . SER A 1 94 ? 12.516 4.738 -3.368 1.00 93.50 94 SER A C 1
ATOM 716 O O . SER A 1 94 ? 13.063 3.861 -2.699 1.00 93.50 94 SER A O 1
ATOM 718 N N . THR A 1 95 ? 13.153 5.353 -4.365 1.00 89.25 95 THR A N 1
ATOM 719 C CA . THR A 1 95 ? 14.558 5.092 -4.730 1.00 89.25 95 THR A CA 1
ATOM 720 C C . THR A 1 95 ? 15.554 5.442 -3.617 1.00 89.25 95 THR A C 1
ATOM 722 O O . THR A 1 95 ? 16.673 4.939 -3.618 1.00 89.25 95 THR A O 1
ATOM 725 N N . ALA A 1 96 ? 15.151 6.258 -2.637 1.00 87.50 96 ALA A N 1
ATOM 726 C CA . ALA A 1 96 ? 15.931 6.559 -1.436 1.00 87.50 96 ALA A CA 1
ATOM 727 C C . ALA A 1 96 ? 15.681 5.559 -0.288 1.00 87.50 96 ALA A C 1
ATOM 729 O O . ALA A 1 96 ? 16.059 5.826 0.852 1.00 87.50 96 ALA A O 1
ATOM 730 N N . SER A 1 97 ? 14.975 4.453 -0.556 1.00 81.88 97 SER A N 1
ATOM 731 C CA . SER A 1 97 ? 14.436 3.535 0.458 1.00 81.88 97 SER A CA 1
ATOM 732 C C . SER A 1 97 ? 13.568 4.239 1.510 1.00 81.88 97 SER A C 1
ATOM 734 O O . SER A 1 97 ? 13.376 3.721 2.610 1.00 81.88 97 SER A O 1
ATOM 736 N N . ALA A 1 98 ? 13.030 5.419 1.179 1.00 90.00 98 ALA A N 1
ATOM 737 C CA . ALA A 1 98 ? 12.105 6.127 2.045 1.00 90.00 98 ALA A CA 1
ATOM 738 C C . ALA A 1 98 ? 10.716 5.499 1.925 1.00 90.00 98 ALA A C 1
ATOM 740 O O . ALA A 1 98 ? 10.268 5.140 0.830 1.00 90.00 98 ALA A O 1
ATOM 741 N N . LEU A 1 99 ? 10.045 5.381 3.065 1.00 93.38 99 LEU A N 1
ATOM 742 C CA . LEU A 1 99 ? 8.682 4.884 3.153 1.00 93.38 99 LEU A CA 1
ATOM 743 C C . LEU A 1 99 ? 7.695 5.994 2.804 1.00 93.38 99 LEU A C 1
ATOM 745 O O . LEU A 1 99 ? 7.902 7.160 3.126 1.00 93.38 99 LEU A O 1
ATOM 749 N N . SER A 1 100 ? 6.608 5.610 2.152 1.00 95.25 100 SER A N 1
ATOM 750 C CA . SER A 1 100 ? 5.458 6.466 1.876 1.00 95.25 100 SER A CA 1
ATOM 751 C C . SER A 1 100 ? 4.180 5.649 2.023 1.00 95.25 100 SER A C 1
ATOM 753 O O . SER A 1 100 ? 4.200 4.423 1.880 1.00 95.25 100 SER A O 1
ATOM 755 N N . VAL A 1 101 ? 3.075 6.327 2.325 1.00 96.06 101 VAL A N 1
ATOM 756 C CA . VAL A 1 101 ? 1.755 5.707 2.457 1.00 96.06 101 VAL A CA 1
ATOM 757 C C . VAL A 1 101 ? 0.805 6.380 1.481 1.00 96.06 101 VAL A C 1
ATOM 759 O O . VAL A 1 101 ? 0.679 7.603 1.470 1.00 96.06 101 VAL A O 1
ATOM 762 N N . VAL A 1 102 ? 0.126 5.572 0.676 1.00 95.38 102 VAL A N 1
ATOM 763 C CA . VAL A 1 102 ? -0.963 6.015 -0.191 1.00 95.38 102 VAL A CA 1
ATOM 764 C C . VAL A 1 102 ? -2.263 5.481 0.386 1.00 95.38 102 VAL A C 1
ATOM 766 O O . VAL A 1 102 ? -2.399 4.286 0.646 1.00 95.38 102 VAL A O 1
ATOM 769 N N . GLU A 1 103 ? -3.225 6.367 0.618 1.00 96.56 103 GLU A N 1
ATOM 770 C CA . GLU A 1 103 ? -4.512 5.991 1.192 1.00 96.56 103 GLU A CA 1
ATOM 771 C C . GLU A 1 103 ? -5.558 5.777 0.090 1.00 96.56 103 GLU A C 1
ATOM 773 O O . GLU A 1 103 ? -5.739 6.618 -0.788 1.00 96.56 103 GLU A O 1
ATOM 778 N N . GLY A 1 104 ? -6.287 4.664 0.158 1.00 95.06 104 GLY A N 1
ATOM 779 C CA . GLY A 1 104 ? -7.430 4.382 -0.709 1.00 95.06 104 GLY A CA 1
ATOM 780 C C . GLY A 1 104 ? -8.651 5.233 -0.368 1.00 95.06 104 GLY A C 1
ATOM 781 O O . GLY A 1 104 ? -8.661 5.977 0.616 1.00 95.06 104 GLY A O 1
ATOM 782 N N . SER A 1 105 ? -9.716 5.104 -1.155 1.00 95.44 105 SER A N 1
ATOM 783 C CA . SER A 1 105 ? -10.990 5.765 -0.867 1.00 95.44 105 SER A CA 1
ATOM 784 C C . SER A 1 105 ? -11.627 5.231 0.421 1.00 95.44 105 SER A C 1
ATOM 786 O O . SER A 1 105 ? -11.468 4.068 0.792 1.00 95.44 105 SER A O 1
ATOM 788 N N . VAL A 1 106 ? -12.359 6.103 1.116 1.00 97.75 106 VAL A N 1
ATOM 789 C CA . VAL A 1 106 ? -13.129 5.729 2.306 1.00 97.75 106 VAL A CA 1
ATOM 790 C C . VAL A 1 106 ? -14.455 5.117 1.869 1.00 97.75 106 VAL A C 1
ATOM 792 O O . VAL A 1 106 ? -15.232 5.751 1.155 1.00 97.75 106 VAL A O 1
ATOM 795 N N . VAL A 1 107 ? -14.739 3.906 2.337 1.00 97.12 107 VAL A N 1
ATOM 796 C CA . VAL A 1 107 ? -15.952 3.148 2.002 1.00 97.12 107 VAL A CA 1
ATOM 797 C C . VAL A 1 107 ? -16.672 2.675 3.263 1.00 97.12 107 VAL A C 1
ATOM 799 O O . VAL A 1 107 ? -16.100 2.668 4.349 1.00 97.12 107 VAL A O 1
ATOM 802 N N . THR A 1 108 ? -17.951 2.317 3.153 1.00 97.00 108 THR A N 1
ATOM 803 C CA . THR A 1 108 ? -18.736 1.819 4.303 1.00 97.00 108 THR A CA 1
ATOM 804 C C . THR A 1 108 ? -18.496 0.329 4.557 1.00 97.00 108 THR A C 1
ATOM 806 O O . THR A 1 108 ? -18.490 -0.099 5.706 1.00 97.00 108 THR A O 1
ATOM 809 N N . SER A 1 109 ? -18.255 -0.454 3.505 1.00 95.19 109 SER A N 1
ATOM 810 C CA . SER A 1 109 ? -17.934 -1.880 3.596 1.00 95.19 109 SER A CA 1
ATOM 811 C C . SER A 1 109 ? -16.488 -2.121 3.188 1.00 95.19 109 SER A C 1
ATOM 813 O O . SER A 1 109 ? -16.026 -1.572 2.191 1.00 95.19 109 SER A O 1
ATOM 815 N N . SER A 1 110 ? -15.779 -2.977 3.920 1.00 93.31 110 SER A N 1
ATOM 816 C CA . SER A 1 110 ? -14.420 -3.400 3.569 1.00 93.31 110 SER A CA 1
ATOM 817 C C . SER A 1 110 ? -14.357 -4.125 2.219 1.00 93.31 110 SER A C 1
ATOM 819 O O . SER A 1 110 ? -13.348 -4.022 1.531 1.00 93.31 110 SER A O 1
ATOM 821 N N . ALA A 1 111 ? -15.444 -4.785 1.805 1.00 92.12 111 ALA A N 1
ATOM 822 C CA . ALA A 1 111 ? -15.545 -5.458 0.509 1.00 92.12 111 ALA A CA 1
ATOM 823 C C . ALA A 1 111 ? -15.544 -4.486 -0.687 1.00 92.12 111 ALA A C 1
ATOM 825 O O . ALA A 1 111 ? -15.162 -4.874 -1.787 1.00 92.12 111 ALA A O 1
ATOM 826 N N . ASP A 1 112 ? -15.933 -3.227 -0.464 1.00 93.31 112 ASP A N 1
ATOM 827 C CA . ASP A 1 112 ? -15.945 -2.186 -1.498 1.00 93.31 112 ASP A CA 1
ATOM 828 C C . ASP A 1 112 ? -14.615 -1.414 -1.554 1.00 93.31 112 ASP A C 1
ATOM 830 O O . ASP A 1 112 ? -14.439 -0.523 -2.388 1.00 93.31 112 ASP A O 1
ATOM 834 N N . ALA A 1 113 ? -13.680 -1.699 -0.640 1.00 92.44 113 ALA A N 1
ATOM 835 C CA . ALA A 1 113 ? -12.429 -0.964 -0.543 1.00 92.44 113 ALA A CA 1
ATOM 836 C C . ALA A 1 113 ? -11.507 -1.339 -1.707 1.00 92.44 113 ALA A C 1
ATOM 838 O O . ALA A 1 113 ? -11.096 -2.490 -1.857 1.00 92.44 113 ALA A O 1
ATOM 839 N N . VAL A 1 114 ? -11.121 -0.340 -2.498 1.00 90.56 114 VAL A N 1
ATOM 840 C CA . VAL A 1 114 ? -10.204 -0.514 -3.630 1.00 90.56 114 VAL A CA 1
ATOM 841 C C . VAL A 1 114 ? -8.787 -0.136 -3.205 1.00 90.56 114 VAL A C 1
ATOM 843 O O . VAL A 1 114 ? -8.582 0.875 -2.528 1.00 90.56 114 VAL A O 1
ATOM 846 N N . MET A 1 115 ? -7.809 -0.958 -3.591 1.00 90.50 115 MET A N 1
ATOM 847 C CA . MET A 1 115 ? -6.393 -0.656 -3.378 1.00 90.50 115 MET A CA 1
ATOM 848 C C . MET A 1 115 ? -6.034 0.638 -4.125 1.00 90.50 115 MET A C 1
ATOM 850 O O . MET A 1 115 ? -6.343 0.734 -5.315 1.00 90.50 115 MET A O 1
ATOM 854 N N . PRO A 1 116 ? -5.403 1.632 -3.479 1.00 91.88 116 PRO A N 1
ATOM 855 C CA . PRO A 1 116 ? -4.979 2.834 -4.182 1.00 91.88 116 PRO A CA 1
ATOM 856 C C . PRO A 1 116 ? -3.892 2.522 -5.215 1.00 91.88 116 PRO A C 1
ATOM 858 O O . PRO A 1 116 ? -3.108 1.587 -5.054 1.00 91.88 116 PRO A O 1
ATOM 861 N N . ASP A 1 117 ? -3.827 3.345 -6.259 1.00 90.44 117 ASP A N 1
ATOM 862 C CA . ASP A 1 117 ? -2.712 3.341 -7.202 1.00 90.44 117 ASP A CA 1
ATOM 863 C C . ASP A 1 117 ? -1.516 4.076 -6.569 1.00 90.44 117 ASP A C 1
ATOM 865 O O . ASP A 1 117 ? -1.656 5.250 -6.212 1.00 90.44 117 ASP A O 1
ATOM 869 N N . PRO A 1 118 ? -0.349 3.428 -6.403 1.00 90.50 118 PRO A N 1
ATOM 870 C CA . PRO A 1 118 ? 0.833 4.095 -5.870 1.00 90.50 118 PRO A CA 1
ATOM 871 C C . PRO A 1 118 ? 1.507 5.051 -6.868 1.00 90.50 118 PRO A C 1
ATOM 873 O O . PRO A 1 118 ? 2.419 5.782 -6.487 1.00 90.50 118 PRO A O 1
ATOM 876 N N . GLY A 1 119 ? 1.091 5.052 -8.137 1.00 87.50 119 GLY A N 1
ATOM 877 C CA . GLY A 1 119 ? 1.783 5.747 -9.214 1.00 87.50 119 GLY A CA 1
ATOM 878 C C . GLY A 1 119 ? 3.013 4.978 -9.706 1.00 87.50 119 GLY A C 1
ATOM 879 O O . GLY A 1 119 ? 3.199 3.796 -9.420 1.00 87.50 119 GLY A O 1
ATOM 880 N N . THR A 1 120 ? 3.862 5.644 -10.491 1.00 85.06 120 THR A N 1
ATOM 881 C CA . THR A 1 120 ? 4.978 4.986 -11.198 1.00 85.06 120 THR A CA 1
ATOM 882 C C . THR A 1 120 ? 6.334 5.128 -10.509 1.00 85.06 120 THR A C 1
ATOM 884 O O . THR A 1 120 ? 7.264 4.411 -10.859 1.00 85.06 120 THR A O 1
ATOM 887 N N . THR A 1 121 ? 6.472 6.040 -9.544 1.00 88.75 121 THR A N 1
ATOM 888 C CA . THR A 1 121 ? 7.771 6.434 -8.963 1.00 88.75 121 THR A CA 1
ATOM 889 C C . THR A 1 121 ? 8.126 5.708 -7.666 1.00 88.75 121 THR A C 1
ATOM 891 O O . THR A 1 121 ? 9.201 5.930 -7.108 1.00 88.75 121 THR A O 1
ATOM 894 N N . VAL A 1 122 ? 7.233 4.853 -7.168 1.00 93.31 122 VAL A N 1
ATOM 895 C CA . VAL A 1 122 ? 7.412 4.117 -5.915 1.00 93.31 122 VAL A CA 1
ATOM 896 C C . VAL A 1 122 ? 7.023 2.652 -6.089 1.00 93.31 122 VAL A C 1
ATOM 898 O O . VAL A 1 122 ? 6.165 2.302 -6.897 1.00 93.31 122 VAL A O 1
ATOM 901 N N . CYS A 1 123 ? 7.654 1.780 -5.311 1.00 93.44 123 CYS A N 1
ATOM 902 C CA . CYS A 1 123 ? 7.371 0.354 -5.299 1.00 93.44 123 CYS A CA 1
ATOM 903 C C . CYS A 1 123 ? 6.460 -0.003 -4.114 1.00 93.44 123 CYS A C 1
ATOM 905 O O . CYS A 1 123 ? 6.925 0.060 -2.973 1.00 93.44 123 CYS A O 1
ATOM 907 N N . PRO A 1 124 ? 5.204 -0.431 -4.328 1.00 93.75 124 PRO A N 1
ATOM 908 C CA . PRO A 1 124 ? 4.398 -0.990 -3.253 1.00 93.75 124 PRO A CA 1
ATOM 909 C C . PRO A 1 124 ? 4.995 -2.315 -2.784 1.00 93.75 124 PRO A C 1
ATOM 911 O O . PRO A 1 124 ? 5.481 -3.112 -3.590 1.00 93.75 124 PRO A O 1
ATOM 914 N N . PHE A 1 125 ? 4.935 -2.561 -1.482 1.00 93.19 125 PHE A N 1
ATOM 915 C CA . PHE A 1 125 ? 5.466 -3.798 -0.904 1.00 93.19 125 PHE A CA 1
ATOM 916 C C . PHE A 1 125 ? 4.507 -4.450 0.097 1.00 93.19 125 PHE A C 1
ATOM 918 O O . PHE A 1 125 ? 4.544 -5.667 0.281 1.00 93.19 125 PHE A O 1
ATOM 925 N N . CYS A 1 126 ? 3.595 -3.682 0.692 1.00 92.75 126 CYS A N 1
ATOM 926 C CA . CYS A 1 126 ? 2.519 -4.216 1.516 1.00 92.75 126 CYS A CA 1
ATOM 927 C C . CYS A 1 126 ? 1.335 -3.250 1.600 1.00 92.75 126 CYS A C 1
ATOM 929 O O . CYS A 1 126 ? 1.452 -2.061 1.300 1.00 92.75 126 CYS A O 1
ATOM 931 N N . ALA A 1 127 ? 0.192 -3.767 2.035 1.00 93.12 127 ALA A N 1
ATOM 932 C CA . ALA A 1 127 ? -0.995 -2.974 2.300 1.00 93.12 127 ALA A CA 1
ATOM 933 C C . ALA A 1 127 ? -1.734 -3.456 3.549 1.00 93.12 127 ALA A C 1
ATOM 935 O O . ALA A 1 127 ? -1.673 -4.635 3.908 1.00 93.12 127 ALA A O 1
ATOM 936 N N . ILE A 1 128 ? -2.454 -2.533 4.184 1.00 94.94 128 ILE A N 1
ATOM 937 C CA . ILE A 1 128 ? -3.335 -2.802 5.321 1.00 94.94 128 ILE A CA 1
ATOM 938 C C . ILE A 1 128 ? -4.739 -2.317 4.972 1.00 94.94 128 ILE A C 1
ATOM 940 O O . ILE A 1 128 ? -4.936 -1.130 4.719 1.00 94.94 128 ILE A O 1
ATOM 944 N N . LEU A 1 129 ? -5.724 -3.210 4.984 1.00 95.62 129 LEU A N 1
ATOM 945 C CA . LEU A 1 129 ? -7.134 -2.826 4.988 1.00 95.62 129 LEU A CA 1
ATOM 946 C C . LEU A 1 129 ? -7.564 -2.642 6.429 1.00 95.62 129 LEU A C 1
ATOM 948 O O . LEU A 1 129 ? -7.537 -3.597 7.200 1.00 95.62 129 LEU A O 1
ATOM 952 N N . VAL A 1 130 ? -7.967 -1.430 6.783 1.00 97.12 130 VAL A N 1
ATOM 953 C CA . VAL A 1 130 ? -8.521 -1.138 8.104 1.00 97.12 130 VAL A CA 1
ATOM 954 C C . VAL A 1 130 ? -10.023 -0.982 7.969 1.00 97.12 130 VAL A C 1
ATOM 956 O O . VAL A 1 130 ? -10.480 -0.190 7.147 1.00 97.12 130 VAL A O 1
ATOM 959 N N . ALA A 1 131 ? -10.774 -1.700 8.799 1.00 97.75 131 ALA A N 1
ATOM 960 C CA . ALA A 1 131 ? -12.192 -1.474 9.046 1.00 97.75 131 ALA A CA 1
ATOM 961 C C . ALA A 1 131 ? -12.370 -0.970 10.482 1.00 97.75 131 ALA A C 1
ATOM 963 O O . ALA A 1 131 ? -11.987 -1.651 11.438 1.00 97.75 131 ALA A O 1
ATOM 964 N N . ASN A 1 132 ? -12.930 0.232 10.628 1.00 98.12 132 ASN A N 1
ATOM 965 C CA . ASN A 1 132 ? -13.102 0.890 11.914 1.00 98.12 132 ASN A CA 1
ATOM 966 C C . ASN A 1 132 ? -14.538 0.756 12.434 1.00 98.12 132 ASN A C 1
ATOM 968 O O . ASN A 1 132 ? -15.451 1.379 11.897 1.00 98.12 132 ASN A O 1
ATOM 972 N N . ALA A 1 133 ? -14.731 0.011 13.523 1.00 96.62 133 ALA A N 1
ATOM 973 C CA . ALA A 1 133 ? -16.002 -0.116 14.234 1.00 96.62 133 ALA A CA 1
ATOM 974 C C . ALA A 1 133 ? -15.908 0.284 15.726 1.00 96.62 133 ALA A C 1
ATOM 976 O O . ALA A 1 133 ? -16.754 -0.110 16.525 1.00 96.62 133 ALA A O 1
ATOM 977 N N . THR A 1 134 ? -14.902 1.072 16.130 1.00 89.56 134 THR A N 1
ATOM 978 C CA . THR A 1 134 ? -14.591 1.387 17.547 1.00 89.56 134 THR A CA 1
ATOM 979 C C . THR A 1 134 ? -15.572 2.342 18.231 1.00 89.56 134 THR A C 1
ATOM 981 O O . THR A 1 134 ? -15.472 2.555 19.437 1.00 89.56 134 THR A O 1
ATOM 984 N N . GLY A 1 135 ? -16.495 2.961 17.490 1.00 92.44 135 GLY A N 1
ATOM 985 C CA . GLY A 1 135 ? -17.294 4.081 17.998 1.00 92.44 135 GLY A CA 1
ATOM 986 C C . GLY A 1 135 ? -16.534 5.416 18.030 1.00 92.44 135 GLY A C 1
ATOM 987 O O . GLY A 1 135 ? -17.132 6.434 18.369 1.00 92.44 135 GLY A O 1
ATOM 988 N N . SER A 1 136 ? -15.255 5.436 17.640 1.00 96.88 136 SER A N 1
ATOM 989 C CA . SER A 1 136 ? -14.396 6.620 17.565 1.00 96.88 136 SER A CA 1
ATOM 990 C C . SER A 1 136 ? -13.651 6.704 16.229 1.00 96.88 136 SER A C 1
ATOM 992 O O . SER A 1 136 ? -13.603 5.759 15.445 1.00 96.88 136 SER A O 1
ATOM 994 N N . ASN A 1 137 ? -13.055 7.861 15.956 1.00 97.12 137 ASN A N 1
ATOM 995 C CA . ASN A 1 137 ? -12.227 8.061 14.773 1.00 97.12 137 ASN A CA 1
ATOM 996 C C . ASN A 1 137 ? -10.906 7.281 14.878 1.00 97.12 137 ASN A C 1
ATOM 998 O O . ASN A 1 137 ? -10.266 7.290 15.927 1.00 97.12 137 ASN A O 1
ATOM 1002 N N . PHE A 1 138 ? -10.492 6.659 13.774 1.00 97.88 138 PHE A N 1
ATOM 1003 C CA . PHE A 1 138 ? -9.186 6.022 13.616 1.00 97.88 138 PHE A CA 1
ATOM 1004 C C . PHE A 1 138 ? -8.279 6.908 12.765 1.00 97.88 138 PHE A C 1
ATOM 1006 O O . PHE A 1 138 ? -8.697 7.411 11.724 1.00 97.88 138 PHE A O 1
ATOM 1013 N N . THR A 1 139 ? -7.019 7.037 13.163 1.00 97.50 139 THR A N 1
ATOM 1014 C CA . THR A 1 139 ? -5.994 7.732 12.381 1.00 97.50 139 THR A CA 1
ATOM 1015 C C . THR A 1 139 ? -4.720 6.888 12.387 1.00 97.50 139 THR A C 1
ATOM 1017 O O . THR A 1 139 ? -4.172 6.597 13.455 1.00 97.50 139 THR A O 1
ATOM 1020 N N . LEU A 1 140 ? -4.249 6.478 11.203 1.00 96.69 140 LEU A N 1
ATOM 1021 C CA . LEU A 1 140 ? -3.054 5.637 11.062 1.00 96.69 140 LEU A CA 1
ATOM 1022 C C . LEU A 1 140 ? -1.825 6.346 11.663 1.00 96.69 140 LEU A C 1
ATOM 1024 O O . LEU A 1 140 ? -1.681 7.555 11.503 1.00 96.69 140 LEU A O 1
ATOM 1028 N N . GLY A 1 141 ? -0.967 5.615 12.381 1.00 95.44 141 GLY A N 1
ATOM 1029 C CA . GLY A 1 141 ? 0.208 6.188 13.052 1.00 95.44 141 GLY A CA 1
ATOM 1030 C C . GLY A 1 141 ? -0.087 6.936 14.353 1.00 95.44 141 GLY A C 1
ATOM 1031 O O . GLY A 1 141 ? 0.821 7.501 14.945 1.00 95.44 141 GLY A O 1
ATOM 1032 N N . THR A 1 142 ? -1.341 6.955 14.816 1.00 96.00 142 THR A N 1
ATOM 1033 C CA . THR A 1 142 ? -1.698 7.530 16.131 1.00 96.00 142 THR A CA 1
ATOM 1034 C C . THR A 1 142 ? -2.648 6.639 16.926 1.00 96.00 142 THR A C 1
ATOM 1036 O O . THR A 1 142 ? -2.548 6.541 18.144 1.00 96.00 142 THR A O 1
ATOM 1039 N N . THR A 1 143 ? -3.584 5.967 16.250 1.00 96.88 143 THR A N 1
ATOM 1040 C CA . THR A 1 143 ? -4.503 5.015 16.876 1.00 96.88 143 THR A CA 1
ATOM 1041 C C . THR A 1 143 ? -3.915 3.612 16.795 1.00 96.88 143 THR A C 1
ATOM 1043 O O . THR A 1 143 ? -3.521 3.168 15.717 1.00 96.88 143 THR A O 1
ATOM 1046 N N . ALA A 1 144 ? -3.895 2.886 17.913 1.00 96.12 144 ALA A N 1
ATOM 1047 C CA . ALA A 1 144 ? -3.379 1.522 17.942 1.00 96.12 144 ALA A CA 1
ATOM 1048 C C . ALA A 1 144 ? -4.204 0.587 17.035 1.00 96.12 144 ALA A C 1
ATOM 1050 O O . ALA A 1 144 ? -5.428 0.500 17.170 1.00 96.12 144 ALA A O 1
ATOM 1051 N N . LEU A 1 145 ? -3.535 -0.160 16.149 1.00 94.06 145 LEU A N 1
ATOM 1052 C CA . LEU A 1 145 ? -4.153 -1.078 15.177 1.00 94.06 145 LEU A CA 1
ATOM 1053 C C . LEU A 1 145 ? -4.854 -2.286 15.817 1.00 94.06 145 LEU A C 1
ATOM 1055 O O . LEU A 1 145 ? -5.650 -2.953 15.163 1.00 94.06 145 LEU A O 1
ATOM 1059 N N . ASN A 1 146 ? -4.577 -2.571 17.091 1.00 93.69 146 ASN A N 1
ATOM 1060 C CA . ASN A 1 146 ? -5.226 -3.633 17.861 1.00 93.69 146 ASN A CA 1
ATOM 1061 C C . ASN A 1 146 ? -6.294 -3.107 18.837 1.00 93.69 146 ASN A C 1
ATOM 1063 O O . ASN A 1 146 ? -6.697 -3.823 19.757 1.00 93.69 146 ASN A O 1
ATOM 1067 N N . THR A 1 147 ? -6.725 -1.854 18.671 1.00 95.19 147 THR A N 1
ATOM 1068 C CA . THR A 1 147 ? -7.853 -1.296 19.423 1.00 95.19 147 THR A CA 1
ATOM 1069 C C . THR A 1 147 ? -9.099 -2.149 19.175 1.00 95.19 147 THR A C 1
ATOM 1071 O O . THR A 1 147 ? -9.351 -2.576 18.048 1.00 95.19 147 THR A O 1
ATOM 1074 N N . ALA A 1 148 ? -9.891 -2.413 20.218 1.00 95.94 148 ALA A N 1
ATOM 1075 C CA . ALA A 1 148 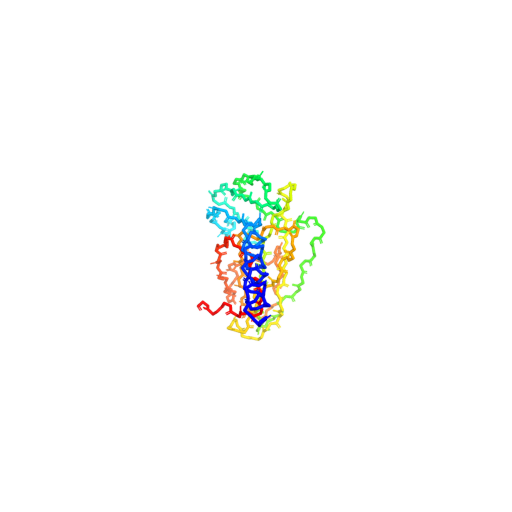? -11.091 -3.241 20.103 1.00 95.94 148 ALA A CA 1
ATOM 1076 C C . ALA A 1 148 ? -12.035 -2.715 19.007 1.00 95.94 148 ALA A C 1
ATOM 1078 O O . ALA A 1 148 ? -12.350 -1.530 18.991 1.00 95.94 148 ALA A O 1
ATOM 1079 N N . ASN A 1 149 ? -12.517 -3.604 18.133 1.00 95.50 149 ASN A N 1
ATOM 1080 C CA . ASN A 1 149 ? -13.346 -3.285 16.960 1.00 95.50 149 ASN A CA 1
ATOM 1081 C C . ASN A 1 149 ? -12.620 -2.547 15.814 1.00 95.50 149 ASN A C 1
ATOM 1083 O O . ASN A 1 149 ? -13.275 -2.054 14.897 1.00 95.50 149 ASN A O 1
ATOM 1087 N N . ILE A 1 150 ? -11.285 -2.510 15.814 1.00 96.94 150 ILE A N 1
ATOM 1088 C CA . ILE A 1 150 ? -10.504 -2.350 14.582 1.00 96.94 150 ILE A CA 1
ATOM 1089 C C . ILE A 1 150 ? -10.222 -3.737 14.009 1.00 96.94 150 ILE A C 1
ATOM 1091 O O . ILE A 1 150 ? -9.729 -4.619 14.710 1.00 96.94 150 ILE A O 1
ATOM 1095 N N . THR A 1 151 ? -10.512 -3.927 12.723 1.00 96.25 151 THR A N 1
ATOM 1096 C CA . THR A 1 151 ? -10.015 -5.081 11.963 1.00 96.25 151 THR A CA 1
ATOM 1097 C C . THR A 1 151 ? -8.963 -4.598 10.981 1.00 96.25 151 THR A C 1
ATOM 1099 O O . THR A 1 151 ? -9.225 -3.670 10.218 1.00 96.25 151 THR A O 1
ATOM 1102 N N . ALA A 1 152 ? -7.787 -5.223 11.001 1.00 94.44 152 ALA A N 1
ATOM 1103 C CA . ALA A 1 152 ? -6.693 -4.938 10.084 1.00 94.44 152 ALA A CA 1
ATOM 1104 C C . ALA A 1 152 ? -6.338 -6.202 9.286 1.00 94.44 152 ALA A C 1
ATOM 1106 O O . ALA A 1 152 ? -5.977 -7.224 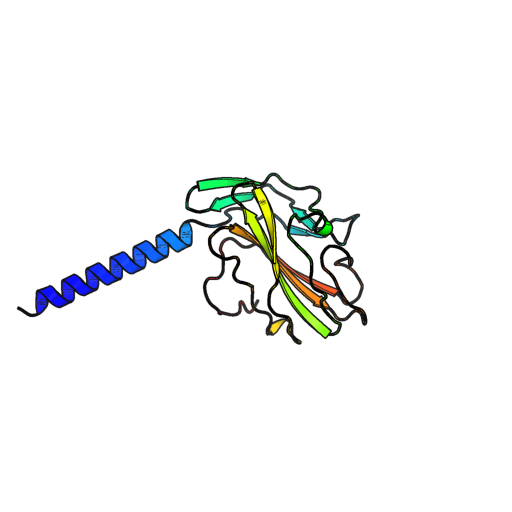9.874 1.00 94.44 152 ALA A O 1
ATOM 1107 N N . THR A 1 153 ? -6.430 -6.135 7.958 1.00 93.62 153 THR A N 1
ATOM 1108 C CA . THR A 1 153 ? -6.026 -7.218 7.050 1.00 93.62 153 THR A CA 1
ATOM 1109 C C . THR A 1 153 ? -4.731 -6.839 6.349 1.00 93.62 153 THR A C 1
ATOM 1111 O O . THR A 1 153 ? -4.671 -5.819 5.667 1.00 93.62 153 THR A O 1
ATOM 1114 N N . TYR A 1 154 ? -3.707 -7.675 6.503 1.00 91.75 154 TYR A N 1
ATOM 1115 C CA . TYR A 1 154 ? -2.369 -7.453 5.958 1.00 91.75 154 TYR A CA 1
ATOM 1116 C C . TYR A 1 154 ? -2.194 -8.216 4.650 1.00 91.75 154 TYR A C 1
ATOM 1118 O O . TYR A 1 154 ? -2.494 -9.408 4.580 1.00 91.75 154 TYR A O 1
ATOM 1126 N N . VAL A 1 155 ? -1.671 -7.539 3.631 1.00 90.75 155 VAL A N 1
ATOM 1127 C CA . VAL A 1 155 ? -1.370 -8.135 2.328 1.00 90.75 155 VAL A CA 1
ATOM 1128 C C . VAL A 1 155 ? 0.060 -7.794 1.945 1.00 90.75 155 VAL A C 1
ATOM 1130 O O . VAL A 1 155 ? 0.427 -6.622 1.879 1.00 90.75 155 VAL A O 1
ATOM 1133 N N . ASP A 1 156 ? 0.864 -8.817 1.667 1.00 90.00 156 ASP A N 1
ATOM 1134 C CA . ASP A 1 156 ? 2.166 -8.641 1.028 1.00 90.00 156 ASP A CA 1
ATOM 1135 C C . ASP A 1 156 ? 1.956 -8.454 -0.479 1.00 90.00 156 ASP A C 1
ATOM 1137 O O . ASP A 1 156 ? 1.208 -9.205 -1.111 1.00 90.00 156 ASP A O 1
ATOM 1141 N N . LEU A 1 157 ? 2.625 -7.467 -1.070 1.00 89.62 157 LEU A N 1
ATOM 1142 C CA . LEU A 1 157 ? 2.454 -7.125 -2.477 1.00 89.62 157 LEU A CA 1
ATOM 1143 C C . LEU A 1 157 ? 3.774 -7.274 -3.218 1.00 89.62 157 LEU A C 1
ATOM 1145 O O . LEU A 1 157 ? 4.813 -6.808 -2.765 1.00 89.62 157 LEU A O 1
ATOM 1149 N N . SER A 1 158 ? 3.716 -7.891 -4.399 1.00 87.31 158 SER A N 1
ATOM 1150 C CA . SER A 1 158 ? 4.856 -7.900 -5.315 1.00 87.31 158 SER A CA 1
ATOM 1151 C C . SER A 1 158 ? 4.767 -6.801 -6.367 1.00 87.31 158 SER A C 1
ATOM 1153 O O . SER A 1 158 ? 5.795 -6.388 -6.872 1.00 87.31 158 SER A O 1
ATOM 1155 N N . ARG A 1 159 ? 3.579 -6.307 -6.729 1.00 80.62 159 ARG A N 1
ATOM 1156 C CA . ARG A 1 159 ? 3.405 -5.318 -7.805 1.00 80.62 159 ARG A CA 1
ATOM 1157 C C . ARG A 1 159 ? 2.221 -4.397 -7.506 1.00 80.62 159 ARG A C 1
ATOM 1159 O O . ARG A 1 159 ? 1.265 -4.873 -6.889 1.00 80.62 159 ARG A O 1
ATOM 1166 N N . PRO A 1 160 ? 2.228 -3.139 -7.986 1.00 64.31 160 PRO A N 1
ATOM 1167 C CA . PRO A 1 160 ? 1.008 -2.344 -8.043 1.00 64.31 160 PRO A CA 1
ATOM 1168 C C . PRO A 1 160 ? -0.073 -3.047 -8.868 1.00 64.31 160 PRO A C 1
ATOM 1170 O O . PRO A 1 160 ? 0.197 -3.661 -9.908 1.00 64.31 160 PRO A O 1
ATOM 1173 N N . LEU A 1 161 ? -1.316 -2.939 -8.412 1.00 62.62 161 LEU A N 1
ATOM 1174 C CA . LEU A 1 161 ? -2.472 -3.316 -9.213 1.00 62.62 161 LEU A CA 1
ATOM 1175 C C . LEU A 1 161 ? -2.760 -2.151 -10.144 1.00 62.62 161 LEU A C 1
ATOM 1177 O O . LEU A 1 161 ? -3.379 -1.166 -9.761 1.00 62.62 161 LEU A O 1
ATOM 1181 N N . SER A 1 162 ? -2.258 -2.237 -11.369 1.00 54.62 162 SER A N 1
ATOM 1182 C CA . SER A 1 162 ? -2.640 -1.291 -12.407 1.00 54.62 162 SER A CA 1
ATOM 1183 C C . SER A 1 162 ? -4.064 -1.619 -12.870 1.00 54.62 162 SER A C 1
ATOM 1185 O O . SER A 1 162 ? -4.272 -2.640 -13.531 1.00 54.62 162 SER A O 1
ATOM 1187 N N . GLY A 1 163 ? -5.026 -0.759 -12.540 1.00 52.69 163 GLY A N 1
ATOM 1188 C CA . GLY A 1 163 ? -6.419 -0.859 -12.981 1.00 52.69 163 GLY A CA 1
ATOM 1189 C C . GLY A 1 163 ? -7.385 -1.148 -11.834 1.00 52.69 163 GLY A C 1
ATOM 1190 O O . GLY A 1 163 ? -7.078 -1.922 -10.937 1.00 52.69 163 GLY A O 1
ATOM 1191 N N . ALA A 1 164 ? -8.567 -0.527 -11.893 1.00 42.34 164 ALA A N 1
ATOM 1192 C CA . ALA A 1 164 ? -9.650 -0.559 -10.901 1.00 42.34 164 ALA A CA 1
ATOM 1193 C C . ALA A 1 164 ? -10.306 -1.943 -10.673 1.00 42.34 164 ALA A C 1
ATOM 1195 O O . ALA A 1 164 ? -11.487 -2.032 -10.343 1.00 42.34 164 ALA A O 1
ATOM 1196 N N . GLY A 1 165 ? -9.572 -3.038 -10.872 1.00 48.06 165 GLY A N 1
ATOM 1197 C CA . GLY A 1 165 ? -10.000 -4.356 -10.439 1.00 48.06 165 GLY A CA 1
ATOM 1198 C C . GLY A 1 165 ? -9.909 -4.415 -8.922 1.00 48.06 165 GLY A C 1
ATOM 1199 O O . GLY A 1 165 ? -8.810 -4.426 -8.370 1.00 48.06 165 GLY A O 1
ATOM 1200 N N . ALA A 1 166 ? -11.059 -4.434 -8.250 1.00 46.69 166 ALA A N 1
ATOM 1201 C CA . ALA A 1 166 ? -11.118 -4.787 -6.842 1.00 46.69 166 ALA A CA 1
ATOM 1202 C C . ALA A 1 166 ? -10.378 -6.119 -6.654 1.00 46.69 166 ALA A C 1
ATOM 1204 O O . ALA A 1 166 ? -10.740 -7.122 -7.271 1.00 46.69 166 ALA A O 1
ATOM 1205 N N . ILE A 1 167 ? -9.336 -6.142 -5.821 1.00 51.09 167 ILE A N 1
ATOM 1206 C CA . ILE A 1 167 ? -8.931 -7.416 -5.240 1.00 51.09 167 ILE A CA 1
ATOM 1207 C C . ILE A 1 167 ? -10.019 -7.755 -4.234 1.00 51.09 167 ILE A C 1
ATOM 1209 O O . ILE A 1 167 ? -10.074 -7.183 -3.148 1.00 51.09 167 ILE A O 1
ATOM 1213 N N . THR A 1 168 ? -10.884 -8.686 -4.611 1.00 49.50 168 THR A N 1
ATOM 1214 C CA . THR A 1 168 ? -11.695 -9.422 -3.650 1.00 49.50 168 THR A CA 1
ATOM 1215 C C . THR A 1 168 ? -10.790 -10.506 -3.069 1.00 49.50 168 THR A C 1
ATOM 1217 O O . THR A 1 168 ? -10.400 -11.425 -3.791 1.00 49.50 168 THR A O 1
ATOM 1220 N N . ILE A 1 169 ? -10.368 -10.337 -1.813 1.00 52.66 169 ILE A N 1
ATOM 1221 C CA . ILE A 1 169 ? -9.701 -11.391 -1.030 1.00 52.66 169 ILE A CA 1
ATOM 1222 C C . ILE A 1 169 ? -10.780 -12.207 -0.331 1.00 52.66 169 ILE A C 1
ATOM 1224 O O . ILE A 1 169 ? -11.709 -11.566 0.214 1.00 52.66 169 ILE A O 1
#

Secondary structure (DSSP, 8-state):
--HHHHHHHHHHHHHHHHHHHHHHHHSEE-S---EEE-SSSTTSEEESS-EEEEETTEEEEEPP-S-B-GGG-TT--PPPB-TTEEEEEEEEE-TT--EEEEE---BSSGGGPPPPP--SSSEEEEEEEEEE-SSS-B-TTTS-TTSTTEEEEEEE-SS---SS-----